Protein AF-A0A2A5LTB5-F1 (afdb_monomer)

Solvent-accessible surface area (backbone atoms only — not comparable to full-atom values): 8404 Å² total; per-residue (Å²): 142,87,82,89,87,85,72,80,61,67,67,60,57,54,61,57,50,58,66,63,60,64,79,72,73,84,89,84,59,97,83,48,47,78,78,38,47,46,77,78,50,45,63,60,53,47,38,28,54,48,21,43,48,20,12,50,31,25,40,74,78,63,72,30,61,68,60,14,49,54,28,40,54,50,18,51,49,44,50,52,45,41,52,73,44,63,52,52,71,66,33,54,52,27,35,50,52,52,50,59,65,60,52,70,73,66,77,81,55,93,85,60,46,75,64,60,48,37,56,70,70,26,36,68,68,59,44,55,51,38,55,50,50,47,53,49,30,73,77,71,49,54,77,60,121

pLDDT: mean 81.04, std 20.74, range [33.91, 98.5]

Foldseek 3Di:
DDDDDDPDDVVVVVVVVVVVVVVPDDDDDPPPLVVLADPLCLLLLVLLVLLQLLLCLCVPQVVHNPSNVVSNVLSVLSVVLCVVLPRDPSSSVSNNVVVVVVVVVLDDDVPDDPNNSSCVRRYDPVSVVSSVVSVVCVVPTRDHD

Sequence (145 aa):
MKLIEKRLTPIRLIRHLTWLTVSLVTTAHAVGEELLFEERLLPPVTAYLDLLLCANTAQRYRNNDGDAERYRMAAFEVQDLTDEAGWSSNVIAATVTKLQESRSDLVLREGDSPESFYLRNFSGERCEQELQNVRVYRERGVPSP

Radius of gyration: 16.84 Å; Cα contacts (8 Å, |Δi|>4): 119; chains: 1; bounding box: 42×50×40 Å

Nearest PDB structures (foldseek):
  7bqn-assembly1_A  TM=2.374E-01  e=4.078E+00  synthetic construct
  8otz-assembly1_DP  TM=1.956E-01  e=6.143E+00  Bos taurus

Secondary structure (DSSP, 8-state):
------S--HHHHHHHHHHHHGGG--SS-TTTSTTT--GGGHHHHHHHHHHHHHHHHHHHHH--HHHHHHHHHHHHHHHHHHHHTT--HHHHHHHHHHHHHHGGGS---TT--HHHHHHHHSSTHHHHHHHHHHHHHHHH-PPP-

Structure (mmCIF, N/CA/C/O backbone):
data_AF-A0A2A5LTB5-F1
#
_entry.id   AF-A0A2A5LTB5-F1
#
loop_
_atom_site.group_PDB
_atom_site.id
_atom_site.type_symbol
_atom_site.label_atom_id
_atom_site.label_alt_id
_atom_site.label_comp_id
_atom_site.label_asym_id
_atom_site.label_entity_id
_atom_site.label_seq_id
_atom_site.pdbx_PDB_ins_code
_atom_site.Cartn_x
_atom_site.Cartn_y
_atom_site.Cartn_z
_atom_site.occupancy
_atom_site.B_iso_or_equiv
_atom_site.auth_seq_id
_atom_site.auth_comp_id
_atom_site.auth_asym_id
_atom_site.auth_atom_id
_atom_site.pdbx_PDB_model_num
ATOM 1 N N . MET A 1 1 ? 14.532 -35.278 7.188 1.00 37.84 1 MET A N 1
ATOM 2 C CA . MET A 1 1 ? 13.561 -35.074 6.090 1.00 37.84 1 MET A CA 1
ATOM 3 C C . MET A 1 1 ? 12.197 -34.746 6.690 1.00 37.84 1 MET A C 1
ATOM 5 O O . MET A 1 1 ? 11.525 -35.655 7.148 1.00 37.84 1 MET A O 1
ATOM 9 N N . LYS A 1 2 ? 11.827 -33.461 6.757 1.00 33.91 2 LYS A N 1
ATOM 10 C CA . LYS A 1 2 ? 10.439 -32.991 6.923 1.00 33.91 2 LYS A CA 1
ATOM 11 C C . LYS A 1 2 ? 10.315 -31.673 6.163 1.00 33.91 2 LYS A C 1
ATOM 13 O O . LYS A 1 2 ? 10.654 -30.607 6.660 1.00 33.91 2 LYS A O 1
ATOM 18 N N . LEU A 1 3 ? 9.962 -31.830 4.897 1.00 41.38 3 LEU A N 1
ATOM 19 C CA . LEU A 1 3 ? 9.565 -30.799 3.955 1.00 41.38 3 LEU A CA 1
ATOM 20 C C . LEU A 1 3 ? 8.035 -30.866 3.891 1.00 41.38 3 LEU A C 1
ATOM 22 O O . LEU A 1 3 ? 7.492 -31.967 3.938 1.00 41.38 3 LEU A O 1
ATOM 26 N N . ILE A 1 4 ? 7.410 -29.706 3.679 1.00 47.03 4 ILE A N 1
ATOM 27 C CA . ILE A 1 4 ? 5.987 -29.484 3.362 1.00 47.03 4 ILE A CA 1
ATOM 28 C C . ILE A 1 4 ? 5.107 -29.214 4.596 1.00 47.03 4 ILE A C 1
ATOM 30 O O . ILE A 1 4 ? 5.072 -29.999 5.531 1.00 47.03 4 ILE A O 1
ATOM 34 N N . GLU A 1 5 ? 4.423 -28.061 4.533 1.00 37.81 5 GLU A N 1
ATOM 35 C CA . GLU A 1 5 ? 3.087 -27.739 5.091 1.00 37.81 5 GLU A CA 1
ATOM 36 C C . GLU A 1 5 ? 2.994 -26.382 5.807 1.00 37.81 5 GLU A C 1
ATOM 38 O O . GLU A 1 5 ? 2.527 -26.286 6.933 1.00 37.81 5 GLU A O 1
ATOM 43 N N . LYS A 1 6 ? 3.374 -25.289 5.132 1.00 42.94 6 LYS A N 1
ATOM 44 C CA . LYS A 1 6 ? 2.735 -23.968 5.340 1.00 42.94 6 LYS A CA 1
ATOM 45 C C . LYS A 1 6 ? 2.588 -23.196 4.021 1.00 42.94 6 LYS A C 1
ATOM 47 O O . LYS A 1 6 ? 2.747 -21.982 3.971 1.00 42.94 6 LYS A O 1
ATOM 52 N N . ARG A 1 7 ? 2.309 -23.908 2.922 1.00 45.41 7 ARG A N 1
ATOM 53 C CA . ARG A 1 7 ? 1.861 -23.283 1.670 1.00 45.41 7 ARG A CA 1
ATOM 54 C C . ARG A 1 7 ? 0.351 -23.086 1.763 1.00 45.41 7 ARG A C 1
ATOM 56 O O . ARG A 1 7 ? -0.354 -24.067 1.951 1.00 45.41 7 ARG A O 1
ATOM 63 N N . LEU A 1 8 ? -0.082 -21.827 1.665 1.00 49.38 8 LEU A N 1
ATOM 64 C CA . LEU A 1 8 ? -1.428 -21.379 1.283 1.00 49.38 8 LEU A CA 1
ATOM 65 C C . LEU A 1 8 ? -2.565 -22.343 1.653 1.00 49.38 8 LEU A C 1
ATOM 67 O O . LEU A 1 8 ? -2.987 -23.172 0.849 1.00 49.38 8 LEU A O 1
ATOM 71 N N . THR A 1 9 ? -3.102 -22.205 2.863 1.00 45.56 9 THR A N 1
ATOM 72 C CA . THR A 1 9 ? -4.364 -22.861 3.195 1.00 45.56 9 THR A CA 1
ATOM 73 C C . THR A 1 9 ? -5.492 -22.253 2.345 1.00 45.56 9 THR A C 1
ATOM 75 O O . THR A 1 9 ? -5.617 -21.026 2.287 1.00 45.56 9 THR A O 1
ATOM 78 N N . PRO A 1 10 ? -6.348 -23.074 1.706 1.00 48.00 10 PRO A N 1
ATOM 79 C CA . PRO A 1 10 ? -7.428 -22.619 0.816 1.00 48.00 10 PRO A CA 1
ATOM 80 C C . PRO A 1 10 ? -8.418 -21.657 1.494 1.00 48.00 10 PRO A C 1
ATOM 82 O O . PRO A 1 10 ? -9.084 -20.874 0.827 1.00 48.00 10 PRO A O 1
ATOM 85 N N . ILE A 1 11 ? -8.447 -21.646 2.827 1.00 52.31 11 ILE A N 1
ATOM 86 C CA . ILE A 1 11 ? -9.241 -20.734 3.656 1.00 52.31 11 ILE A CA 1
ATOM 87 C C . ILE A 1 11 ? -8.827 -19.265 3.454 1.00 52.31 11 ILE A C 1
ATOM 89 O O . ILE A 1 11 ? -9.695 -18.399 3.368 1.00 52.31 11 ILE A O 1
ATOM 93 N N . ARG A 1 12 ? -7.523 -18.973 3.314 1.00 49.31 12 ARG A N 1
ATOM 94 C CA . ARG A 1 12 ? -7.046 -17.608 3.021 1.00 49.31 12 ARG A CA 1
ATOM 95 C C . ARG A 1 12 ? -7.518 -17.156 1.638 1.00 49.31 12 ARG A C 1
ATOM 97 O O . ARG A 1 12 ? -8.038 -16.058 1.498 1.00 49.31 12 ARG A O 1
ATOM 104 N N . LEU A 1 13 ? -7.449 -18.048 0.647 1.00 46.28 13 LEU A N 1
ATOM 105 C CA . LEU A 1 13 ? -7.892 -17.785 -0.727 1.00 46.28 13 LEU A CA 1
ATOM 106 C C . LEU A 1 13 ? -9.405 -17.514 -0.825 1.00 46.28 13 LEU A C 1
ATOM 108 O O . LEU A 1 13 ? -9.821 -16.610 -1.544 1.00 46.28 13 LEU A O 1
ATOM 112 N N . ILE A 1 14 ? -10.221 -18.253 -0.064 1.00 53.53 14 ILE A N 1
ATOM 113 C CA . ILE A 1 14 ? -11.679 -18.055 -0.003 1.00 53.53 14 ILE A CA 1
ATOM 114 C C . I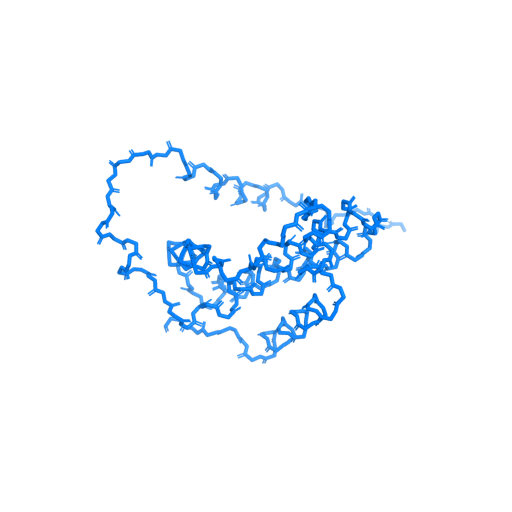LE A 1 14 ? -12.023 -16.686 0.600 1.00 53.53 14 ILE A C 1
ATOM 116 O O . ILE A 1 14 ? -12.924 -16.017 0.104 1.00 53.53 14 ILE A O 1
ATOM 120 N N . ARG A 1 15 ? -11.263 -16.230 1.606 1.00 52.09 15 ARG A N 1
ATOM 121 C CA . ARG A 1 15 ? -11.438 -14.907 2.226 1.00 52.09 15 ARG A CA 1
ATOM 122 C C . ARG A 1 15 ? -11.038 -13.754 1.290 1.00 52.09 15 ARG A C 1
ATOM 124 O O . ARG A 1 15 ? -11.629 -12.684 1.369 1.00 52.09 15 ARG A O 1
ATOM 131 N N . HIS A 1 16 ? -10.086 -13.979 0.380 1.00 51.50 16 HIS A N 1
ATOM 132 C CA . HIS A 1 16 ? -9.724 -13.015 -0.669 1.00 51.50 16 HIS A CA 1
ATOM 133 C C . HIS A 1 16 ? -10.788 -12.917 -1.776 1.00 51.50 16 HIS A C 1
ATOM 135 O O . HIS A 1 16 ? -11.033 -11.834 -2.303 1.00 51.50 16 HIS A O 1
ATOM 141 N N . LEU A 1 17 ? -11.448 -14.029 -2.118 1.00 47.41 17 LEU A N 1
ATOM 142 C CA . LEU A 1 17 ? -12.489 -14.062 -3.152 1.00 47.41 17 LEU A CA 1
ATOM 143 C C . LEU A 1 17 ? -13.780 -13.354 -2.723 1.00 47.41 17 LEU A C 1
ATOM 145 O O . LEU A 1 17 ? -14.427 -12.729 -3.561 1.00 47.41 17 LEU A O 1
ATOM 149 N N . THR A 1 18 ? -14.126 -13.372 -1.433 1.00 52.47 18 THR A N 1
ATOM 150 C CA . THR A 1 18 ? -15.300 -12.645 -0.925 1.00 52.47 18 THR A CA 1
ATOM 151 C C . THR A 1 18 ? -15.174 -11.127 -1.046 1.00 52.47 18 THR A C 1
ATOM 153 O O . THR A 1 18 ? -16.195 -10.469 -1.218 1.00 52.47 18 THR A O 1
ATOM 156 N N . TRP A 1 19 ? -13.961 -10.562 -1.047 1.00 49.50 19 TRP A N 1
ATOM 157 C CA . TRP A 1 19 ? -13.762 -9.128 -1.307 1.00 49.50 19 TRP A CA 1
ATOM 158 C C . TRP A 1 19 ? -14.026 -8.748 -2.772 1.00 49.50 19 TRP A C 1
ATOM 160 O O . TRP A 1 19 ? -14.513 -7.656 -3.041 1.00 49.50 19 TRP A O 1
ATOM 170 N N . LEU A 1 20 ? -13.777 -9.659 -3.720 1.00 46.53 20 LEU A N 1
ATOM 171 C CA . LEU A 1 20 ? -13.998 -9.421 -5.153 1.00 46.53 20 LEU A CA 1
ATOM 172 C C . LEU A 1 20 ? -15.473 -9.544 -5.567 1.00 46.53 20 LEU A C 1
ATOM 174 O O . LEU A 1 20 ? -15.904 -8.884 -6.510 1.00 46.53 20 LEU A O 1
ATOM 178 N N . THR A 1 21 ? -16.269 -10.366 -4.878 1.00 46.38 21 THR A N 1
ATOM 179 C CA . THR A 1 21 ? -17.683 -10.583 -5.236 1.00 46.38 21 THR A CA 1
ATOM 180 C C . THR A 1 21 ? -18.640 -9.505 -4.725 1.00 46.38 21 THR A C 1
ATOM 182 O O . THR A 1 21 ? -19.755 -9.409 -5.232 1.00 46.38 21 THR A O 1
ATOM 185 N N . VAL A 1 22 ? -18.229 -8.662 -3.770 1.00 49.22 22 VAL A N 1
ATOM 186 C CA . VAL A 1 22 ? -19.059 -7.533 -3.300 1.00 49.22 22 VAL A CA 1
ATOM 187 C C . VAL A 1 22 ? -19.120 -6.402 -4.341 1.00 49.22 22 VAL A C 1
ATOM 189 O O . VAL A 1 22 ? -20.073 -5.631 -4.353 1.00 49.22 22 VAL A O 1
ATOM 192 N N . SER A 1 23 ? -18.199 -6.364 -5.310 1.00 46.41 23 SER A N 1
ATOM 193 C CA . SER A 1 23 ? -18.181 -5.357 -6.384 1.00 46.41 23 SER A CA 1
ATOM 194 C C . SER A 1 23 ? -19.239 -5.553 -7.487 1.00 46.41 23 SER A C 1
ATOM 196 O O . SER A 1 23 ? -19.257 -4.785 -8.445 1.00 46.41 23 SER A O 1
ATOM 198 N N . LEU A 1 24 ? -20.109 -6.568 -7.395 1.00 43.19 24 LEU A N 1
ATOM 199 C CA . LEU A 1 24 ? -21.075 -6.925 -8.450 1.00 43.19 24 LEU A CA 1
ATOM 200 C C . LEU A 1 24 ? -22.556 -6.758 -8.068 1.00 43.19 24 LEU A C 1
ATOM 202 O O . LEU A 1 24 ? -23.422 -7.060 -8.889 1.00 43.19 24 LEU A O 1
ATOM 206 N N . VAL A 1 25 ? -22.876 -6.227 -6.883 1.00 47.03 25 VAL A N 1
ATOM 207 C CA . VAL A 1 25 ? -24.257 -5.844 -6.538 1.00 47.03 25 VAL A CA 1
ATOM 208 C C . VAL A 1 25 ? -24.412 -4.335 -6.693 1.00 47.03 25 VAL A C 1
ATOM 210 O O . VAL A 1 25 ? -23.946 -3.551 -5.874 1.00 47.03 25 VAL A O 1
ATOM 213 N N . THR A 1 26 ? -25.065 -3.925 -7.775 1.00 47.44 26 THR A N 1
ATOM 214 C CA . THR A 1 26 ? -25.435 -2.533 -8.030 1.00 47.44 26 THR A CA 1
ATOM 215 C C . THR A 1 26 ? -26.753 -2.172 -7.328 1.00 47.44 26 THR A C 1
ATOM 217 O O . THR A 1 26 ? -27.667 -2.985 -7.225 1.00 47.44 26 THR A O 1
ATOM 220 N N . THR A 1 27 ? -26.821 -0.909 -6.886 1.00 46.28 27 THR A N 1
ATOM 221 C CA . THR A 1 27 ? -27.998 -0.103 -6.492 1.00 46.28 27 THR A CA 1
ATOM 222 C C . THR A 1 27 ? -28.681 -0.357 -5.140 1.00 46.28 27 THR A C 1
ATOM 224 O O . THR A 1 27 ? -29.799 -0.853 -5.080 1.00 46.28 27 THR A O 1
ATOM 227 N N . ALA A 1 28 ? -28.056 0.122 -4.061 1.00 36.94 28 ALA A N 1
ATOM 228 C CA . ALA A 1 28 ? -28.673 0.922 -2.989 1.00 36.94 28 ALA A CA 1
ATOM 229 C C . ALA A 1 28 ? -27.549 1.374 -2.036 1.00 36.94 28 ALA A C 1
ATOM 231 O O . ALA A 1 28 ? -26.668 0.572 -1.758 1.00 36.94 28 ALA A O 1
ATOM 232 N N . HIS A 1 29 ? -27.612 2.592 -1.487 1.00 39.41 29 HIS A N 1
ATOM 233 C CA . HIS A 1 29 ? -26.705 3.159 -0.460 1.00 39.41 29 HIS A CA 1
ATOM 234 C C . HIS A 1 29 ? -25.537 4.053 -0.919 1.00 39.41 29 HIS A C 1
ATOM 236 O O . HIS A 1 29 ? -24.485 4.065 -0.293 1.00 39.41 29 HIS A O 1
ATOM 242 N N . ALA A 1 30 ? -25.791 4.980 -1.848 1.00 41.22 30 ALA A N 1
ATOM 243 C CA . ALA A 1 30 ? -25.000 6.221 -1.929 1.00 41.22 30 ALA A CA 1
ATOM 244 C C . ALA A 1 30 ? -25.166 7.144 -0.687 1.00 41.22 30 ALA A C 1
ATOM 246 O O . ALA A 1 30 ? -24.609 8.231 -0.641 1.00 41.22 30 ALA A O 1
ATOM 247 N N . VAL A 1 31 ? -25.947 6.728 0.322 1.00 42.09 31 VAL A N 1
ATOM 248 C CA . VAL A 1 31 ? -26.200 7.469 1.575 1.00 42.09 31 VAL A CA 1
ATOM 249 C C . VAL A 1 31 ? -25.404 6.876 2.759 1.00 42.09 31 VAL A C 1
ATOM 251 O O . VAL A 1 31 ? -25.467 7.399 3.864 1.00 42.09 31 VAL A O 1
ATOM 254 N N . GLY A 1 32 ? -24.657 5.778 2.561 1.00 47.31 32 GLY A N 1
ATOM 255 C CA . GLY A 1 32 ? -24.020 5.018 3.651 1.00 47.31 32 GLY A CA 1
ATOM 256 C C . GLY A 1 32 ? -22.488 5.002 3.669 1.00 47.31 32 GLY A C 1
ATOM 257 O O . GLY A 1 32 ? -21.916 4.836 4.739 1.00 47.31 32 GLY A O 1
ATOM 258 N N . GLU A 1 33 ? -21.811 5.182 2.531 1.00 49.69 33 GLU A N 1
ATOM 259 C CA . GLU A 1 33 ? -20.340 5.080 2.471 1.00 49.69 33 GLU A CA 1
ATOM 260 C C . GLU A 1 33 ? -19.621 6.218 3.206 1.00 49.69 33 GLU A C 1
ATOM 262 O O . GLU A 1 33 ? -18.644 5.965 3.905 1.00 49.69 33 GLU A O 1
ATOM 267 N N . GLU A 1 34 ? -20.127 7.454 3.136 1.00 51.78 34 GLU A N 1
ATOM 268 C CA . GLU A 1 34 ? -19.556 8.582 3.893 1.00 51.78 34 GLU A CA 1
ATOM 269 C C . GLU A 1 34 ? -19.736 8.444 5.410 1.00 51.78 34 GLU A C 1
ATOM 271 O O . GLU A 1 34 ? -18.904 8.937 6.164 1.00 51.78 34 GLU A O 1
ATOM 276 N N . LEU A 1 35 ? -20.773 7.733 5.869 1.00 57.88 35 LEU A N 1
ATOM 277 C CA . LEU A 1 35 ? -21.003 7.472 7.297 1.00 57.88 35 LEU A CA 1
ATOM 278 C C . LEU A 1 35 ? -20.094 6.369 7.861 1.00 57.88 35 LEU A C 1
ATOM 280 O O . LEU A 1 35 ? -20.032 6.200 9.076 1.00 57.88 35 LEU A O 1
ATOM 284 N N . LEU A 1 36 ? -19.426 5.603 6.994 1.00 74.62 36 LEU A N 1
ATOM 285 C CA . LEU A 1 36 ? -18.531 4.502 7.364 1.00 74.62 36 LEU A CA 1
ATOM 286 C C . LEU A 1 36 ? -17.055 4.836 7.129 1.00 74.62 36 LEU A C 1
ATOM 288 O O . LEU A 1 36 ? -16.192 4.030 7.464 1.00 74.62 36 LEU A O 1
ATOM 292 N N . PHE A 1 37 ? -16.761 5.992 6.536 1.00 81.31 37 PHE A N 1
ATOM 293 C CA . PHE A 1 37 ? -15.399 6.461 6.344 1.00 81.31 37 PHE A CA 1
ATOM 294 C C . PHE A 1 37 ? -14.776 6.872 7.681 1.00 81.31 37 PHE A C 1
ATOM 296 O O . PHE A 1 37 ? -15.339 7.670 8.427 1.00 81.31 37 PHE A O 1
ATOM 303 N N . GLU A 1 38 ? -13.571 6.372 7.946 1.00 88.25 38 GLU A N 1
ATOM 304 C CA . GLU A 1 38 ? -12.822 6.686 9.161 1.00 88.25 38 GLU A CA 1
ATOM 305 C C . GLU A 1 38 ? -11.438 7.216 8.798 1.00 88.25 38 GLU A C 1
ATOM 307 O O . GLU A 1 38 ? -10.557 6.476 8.357 1.00 88.25 38 GLU A O 1
ATOM 312 N N . GLU A 1 39 ? -11.230 8.516 9.018 1.00 90.00 39 GLU A N 1
ATOM 313 C CA . GLU A 1 39 ? -9.991 9.215 8.656 1.00 90.00 39 GLU A CA 1
ATOM 314 C C . GLU A 1 39 ? -8.765 8.626 9.367 1.00 90.00 39 GLU A C 1
ATOM 316 O O . GLU A 1 39 ? -7.687 8.508 8.785 1.00 90.00 39 GLU A O 1
ATOM 321 N N . ARG A 1 40 ? -8.944 8.147 10.606 1.00 93.56 40 ARG A N 1
ATOM 322 C CA . ARG A 1 40 ? -7.900 7.455 11.382 1.00 93.56 40 ARG A CA 1
ATOM 323 C C . ARG A 1 40 ? -7.374 6.202 10.683 1.00 93.56 40 ARG A C 1
ATOM 325 O O . ARG A 1 40 ? -6.253 5.784 10.955 1.00 93.56 40 ARG A O 1
ATOM 332 N N . LEU A 1 41 ? -8.166 5.608 9.793 1.00 93.44 41 LEU A N 1
ATOM 333 C CA . LEU A 1 41 ? -7.815 4.405 9.053 1.00 93.44 41 LEU A CA 1
ATOM 334 C C . LEU A 1 41 ? -7.099 4.713 7.722 1.00 93.44 41 LEU A C 1
ATOM 336 O O . LEU A 1 41 ? -6.540 3.806 7.104 1.00 93.44 41 LEU A O 1
ATOM 340 N N . LEU A 1 42 ? -7.037 5.981 7.291 1.00 93.06 42 LEU A N 1
ATOM 341 C CA . LEU A 1 42 ? -6.337 6.368 6.061 1.00 93.06 42 LEU A CA 1
ATOM 342 C C . LEU A 1 42 ? -4.859 5.949 6.038 1.00 93.06 42 LEU A C 1
ATOM 344 O O . LEU A 1 42 ? -4.442 5.428 5.002 1.00 93.06 42 LEU A O 1
ATOM 348 N N . PRO A 1 43 ? -4.052 6.123 7.107 1.00 94.62 43 PRO A N 1
ATOM 349 C CA . PRO A 1 43 ? -2.646 5.725 7.070 1.00 94.62 43 PRO A CA 1
ATOM 350 C C . PRO A 1 43 ? -2.420 4.223 6.809 1.00 94.62 43 PRO A C 1
ATOM 352 O O . PRO A 1 43 ? -1.742 3.909 5.829 1.0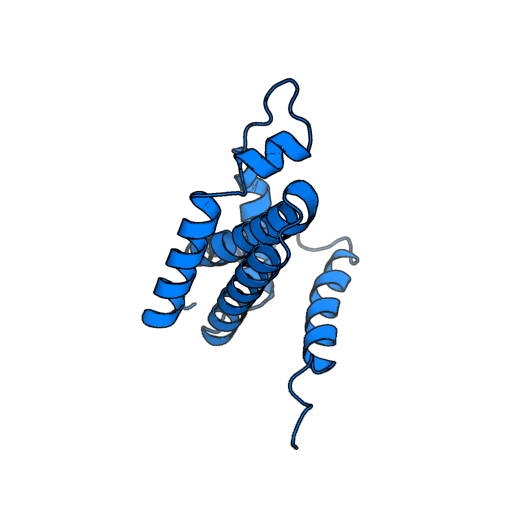0 94.62 43 PRO A O 1
ATOM 355 N N . PRO A 1 44 ? -2.998 3.273 7.581 1.00 95.56 44 PRO A N 1
ATOM 356 C CA . PRO A 1 44 ? -2.798 1.851 7.296 1.00 95.56 44 PRO A CA 1
ATOM 357 C C . PRO A 1 44 ? -3.399 1.433 5.945 1.00 95.56 44 PRO A C 1
ATOM 359 O O . PRO A 1 44 ? -2.781 0.661 5.214 1.00 95.56 44 PRO A O 1
ATOM 362 N N . VAL A 1 45 ? -4.547 1.985 5.539 1.00 94.81 45 VAL A N 1
ATOM 363 C CA . VAL A 1 45 ? -5.134 1.684 4.220 1.00 94.81 45 VAL A CA 1
ATOM 364 C C . VAL A 1 45 ? -4.265 2.220 3.074 1.00 94.81 45 VAL A C 1
ATOM 366 O O . VAL A 1 45 ? -4.125 1.562 2.042 1.00 94.81 45 VAL A O 1
ATOM 369 N N . THR A 1 46 ? -3.612 3.367 3.267 1.00 94.75 46 THR A N 1
ATOM 370 C CA . THR A 1 46 ? -2.624 3.913 2.324 1.00 94.75 46 THR A CA 1
ATOM 371 C C . THR A 1 46 ? -1.427 2.990 2.184 1.00 94.75 46 THR A C 1
ATOM 373 O O . THR A 1 46 ? -1.086 2.638 1.053 1.00 94.75 46 THR A O 1
ATOM 376 N N . ALA A 1 47 ? -0.852 2.543 3.304 1.00 96.12 47 ALA A N 1
ATOM 377 C CA . ALA A 1 47 ? 0.271 1.611 3.305 1.00 96.12 47 ALA A CA 1
ATOM 378 C C . ALA A 1 47 ? -0.085 0.296 2.600 1.00 96.12 47 ALA A C 1
ATOM 380 O O . ALA A 1 47 ? 0.666 -0.175 1.747 1.00 96.12 47 ALA A O 1
ATOM 381 N N . TYR A 1 48 ? -1.264 -0.265 2.887 1.00 96.06 48 TYR A N 1
ATOM 382 C CA . TYR A 1 48 ? -1.770 -1.469 2.226 1.00 96.06 48 TYR A CA 1
ATOM 383 C C . TYR A 1 48 ? -1.827 -1.315 0.698 1.00 96.06 48 TYR A C 1
ATOM 385 O O . TYR A 1 48 ? -1.248 -2.127 -0.030 1.00 96.06 48 TYR A O 1
ATOM 393 N N . LEU A 1 49 ? -2.489 -0.265 0.196 1.00 94.62 49 LEU A N 1
ATOM 394 C CA . LEU A 1 49 ? -2.621 -0.051 -1.248 1.00 94.62 49 LEU A CA 1
ATOM 395 C C . LEU A 1 49 ? -1.274 0.244 -1.914 1.00 94.62 49 LEU A C 1
ATOM 397 O O . LEU A 1 49 ? -0.995 -0.294 -2.986 1.00 94.62 49 LEU A O 1
ATOM 401 N N . ASP A 1 50 ? -0.430 1.066 -1.295 1.00 95.38 50 ASP A N 1
ATOM 402 C CA . ASP A 1 50 ? 0.876 1.415 -1.856 1.00 95.38 50 ASP A CA 1
ATOM 403 C C . ASP A 1 50 ? 1.805 0.212 -1.928 1.00 95.38 50 ASP A C 1
ATOM 405 O O . ASP A 1 50 ? 2.453 0.017 -2.953 1.00 95.38 50 ASP A O 1
ATOM 409 N N . LEU A 1 51 ? 1.817 -0.651 -0.912 1.00 98.06 51 LEU A N 1
ATOM 410 C CA . LEU A 1 51 ? 2.610 -1.878 -0.930 1.00 98.06 51 LEU A CA 1
ATOM 411 C C . LEU A 1 51 ? 2.139 -2.856 -2.012 1.00 98.06 51 LEU A C 1
ATOM 413 O O . LEU A 1 51 ? 2.975 -3.476 -2.670 1.00 98.06 51 LEU A O 1
ATOM 417 N N . LEU A 1 52 ? 0.832 -2.957 -2.278 1.00 97.25 52 LEU A N 1
ATOM 418 C CA . LEU A 1 52 ? 0.328 -3.748 -3.408 1.00 97.25 52 LEU A CA 1
ATOM 419 C C . LEU A 1 52 ? 0.748 -3.160 -4.763 1.00 97.25 52 LEU A C 1
ATOM 421 O O . LEU A 1 52 ? 1.134 -3.903 -5.669 1.00 97.25 52 LEU A O 1
ATOM 425 N N . LEU A 1 53 ? 0.715 -1.835 -4.913 1.00 95.81 53 LEU A N 1
ATOM 426 C CA . LEU A 1 53 ? 1.153 -1.161 -6.139 1.00 95.81 53 LEU A CA 1
ATOM 427 C C . LEU A 1 53 ? 2.674 -1.274 -6.326 1.00 95.81 53 LEU A C 1
ATOM 429 O O . LEU A 1 53 ? 3.131 -1.524 -7.444 1.00 95.81 53 LEU A O 1
ATOM 433 N N . CYS A 1 54 ? 3.447 -1.195 -5.244 1.00 97.81 54 CYS A N 1
ATOM 434 C CA . CYS A 1 54 ? 4.882 -1.470 -5.214 1.00 97.81 54 CYS A CA 1
ATOM 435 C C . CYS A 1 54 ? 5.187 -2.918 -5.610 1.00 97.81 54 CYS A C 1
ATOM 437 O O . CYS A 1 54 ? 6.053 -3.151 -6.454 1.00 97.81 54 CYS A O 1
ATOM 439 N N . ALA A 1 55 ? 4.445 -3.893 -5.073 1.00 98.19 55 ALA A N 1
ATOM 440 C CA . ALA A 1 55 ? 4.599 -5.302 -5.422 1.00 98.19 55 ALA A CA 1
ATOM 441 C C . ALA A 1 55 ? 4.364 -5.542 -6.920 1.00 98.19 55 ALA A C 1
ATOM 443 O O . ALA A 1 55 ? 5.191 -6.151 -7.602 1.00 98.19 55 ALA A O 1
ATOM 444 N N . ASN A 1 56 ? 3.263 -5.002 -7.451 1.00 97.12 56 ASN A N 1
ATOM 445 C CA . ASN A 1 56 ? 2.924 -5.104 -8.868 1.00 97.12 56 ASN A CA 1
ATOM 446 C C . ASN A 1 56 ? 3.963 -4.413 -9.757 1.00 97.12 56 ASN A C 1
ATOM 448 O O . ASN A 1 56 ? 4.322 -4.945 -10.805 1.00 97.12 56 ASN A O 1
ATOM 452 N N . THR A 1 57 ? 4.477 -3.257 -9.336 1.00 97.38 57 THR A N 1
ATOM 453 C CA . THR A 1 57 ? 5.503 -2.509 -10.076 1.00 97.38 57 THR A CA 1
ATOM 454 C C . THR A 1 57 ? 6.831 -3.262 -10.108 1.00 97.38 57 THR A C 1
ATOM 456 O O . THR A 1 57 ? 7.431 -3.401 -11.176 1.00 97.38 57 THR A O 1
ATOM 459 N N . ALA A 1 58 ? 7.271 -3.805 -8.969 1.00 97.62 58 ALA A N 1
ATOM 460 C CA . ALA A 1 58 ? 8.485 -4.611 -8.874 1.00 97.62 58 ALA A CA 1
ATOM 461 C C . ALA A 1 58 ? 8.408 -5.858 -9.766 1.00 97.62 58 ALA A C 1
ATOM 463 O O . ALA A 1 58 ? 9.337 -6.129 -10.528 1.00 97.62 58 ALA A O 1
ATOM 464 N N . GLN A 1 59 ? 7.276 -6.563 -9.733 1.00 97.62 59 GLN A N 1
ATOM 465 C CA . GLN A 1 59 ? 7.071 -7.759 -10.542 1.00 97.62 59 GLN A CA 1
ATOM 466 C C . GLN A 1 59 ? 6.996 -7.433 -12.037 1.00 97.62 59 GLN A C 1
ATOM 468 O O . GLN A 1 59 ? 7.705 -8.031 -12.838 1.00 97.62 59 GLN A O 1
ATOM 473 N N . ARG A 1 60 ? 6.149 -6.471 -12.420 1.00 96.69 60 ARG A N 1
ATOM 474 C CA . ARG A 1 60 ? 5.812 -6.208 -13.826 1.00 96.69 60 ARG A CA 1
ATOM 475 C C . ARG A 1 60 ? 6.886 -5.433 -14.580 1.00 96.69 60 ARG A C 1
ATOM 477 O O . ARG A 1 60 ? 7.130 -5.741 -15.740 1.00 96.69 60 ARG A O 1
ATOM 484 N N . TYR A 1 61 ? 7.468 -4.411 -13.958 1.00 95.62 61 TYR A N 1
ATOM 485 C CA . TYR A 1 61 ? 8.332 -3.446 -14.652 1.00 95.62 61 TYR A CA 1
ATOM 486 C C . TYR A 1 61 ? 9.806 -3.567 -14.261 1.00 95.62 61 TYR A C 1
ATOM 488 O O . TYR A 1 61 ? 10.673 -3.059 -14.963 1.00 95.62 61 TYR A O 1
ATOM 496 N N . ARG A 1 62 ? 10.122 -4.256 -13.156 1.00 94.31 62 ARG A N 1
ATOM 497 C CA . ARG A 1 62 ? 11.515 -4.497 -12.735 1.00 94.31 62 ARG A CA 1
ATOM 498 C C . ARG A 1 62 ? 11.931 -5.965 -12.795 1.00 94.31 62 ARG A C 1
ATOM 500 O O . ARG A 1 62 ? 13.102 -6.241 -12.556 1.00 94.31 62 ARG A O 1
ATOM 507 N N . ASN A 1 63 ? 11.008 -6.882 -13.111 1.00 95.44 63 ASN A N 1
ATOM 508 C CA . ASN A 1 63 ? 11.226 -8.334 -13.082 1.00 95.44 63 ASN A CA 1
ATOM 509 C C . ASN A 1 63 ? 11.873 -8.803 -11.764 1.00 95.44 63 ASN A C 1
ATOM 511 O O . ASN A 1 63 ? 12.786 -9.628 -11.760 1.00 95.44 63 ASN A O 1
ATOM 515 N N . ASN A 1 64 ? 11.445 -8.217 -10.644 1.00 97.12 64 ASN A N 1
ATOM 516 C CA . ASN A 1 64 ? 12.021 -8.458 -9.328 1.00 97.12 64 ASN A CA 1
ATOM 517 C C . ASN A 1 64 ? 10.991 -9.125 -8.412 1.00 97.12 64 ASN A C 1
ATOM 519 O O . ASN A 1 64 ? 10.281 -8.463 -7.653 1.00 97.12 64 ASN A O 1
ATOM 523 N N . ASP A 1 65 ? 10.928 -10.454 -8.492 1.00 96.94 65 ASP A N 1
ATOM 524 C CA . ASP A 1 65 ? 9.995 -11.266 -7.705 1.00 96.94 65 ASP A CA 1
ATOM 525 C C . ASP A 1 65 ? 10.292 -11.228 -6.198 1.00 96.94 65 ASP A C 1
ATOM 527 O O . ASP A 1 65 ? 9.376 -11.359 -5.387 1.00 96.94 65 ASP A O 1
ATOM 531 N N . GLY A 1 66 ? 11.558 -11.021 -5.815 1.00 97.62 66 GLY A N 1
ATOM 532 C CA . GLY A 1 66 ? 11.966 -10.936 -4.412 1.00 97.62 66 GLY A CA 1
ATOM 533 C C . GLY A 1 66 ? 11.359 -9.720 -3.716 1.00 97.62 66 GLY A C 1
ATOM 534 O O . GLY A 1 66 ? 10.711 -9.857 -2.677 1.00 97.62 66 GLY A O 1
ATOM 535 N N . ASP A 1 67 ? 11.504 -8.541 -4.324 1.00 97.06 67 ASP A N 1
ATOM 536 C CA . ASP A 1 67 ? 10.879 -7.320 -3.811 1.00 97.06 67 ASP A CA 1
ATOM 537 C C . ASP A 1 67 ? 9.354 -7.370 -3.951 1.00 97.06 67 ASP A C 1
ATOM 539 O O . ASP A 1 67 ? 8.642 -6.949 -3.040 1.00 97.06 67 ASP A O 1
ATOM 543 N N . ALA A 1 68 ? 8.834 -7.943 -5.043 1.00 97.81 68 ALA A N 1
ATOM 544 C CA . ALA A 1 68 ? 7.395 -8.094 -5.227 1.00 97.81 68 ALA A CA 1
ATOM 545 C C . ALA A 1 68 ? 6.743 -8.886 -4.087 1.00 97.81 68 ALA A C 1
ATOM 547 O O . ALA A 1 68 ? 5.731 -8.460 -3.529 1.00 97.81 68 ALA A O 1
ATOM 548 N N . GLU A 1 69 ? 7.335 -10.021 -3.711 1.00 98.38 69 GLU A N 1
ATOM 549 C CA . GLU A 1 69 ? 6.836 -10.830 -2.603 1.00 98.38 69 GLU A CA 1
ATOM 550 C C . GLU A 1 69 ? 7.006 -10.122 -1.257 1.00 98.38 69 GLU A C 1
ATOM 552 O O . GLU A 1 69 ? 6.079 -10.114 -0.448 1.00 98.38 69 GLU A O 1
ATOM 557 N N . ARG A 1 70 ? 8.148 -9.461 -1.030 1.00 98.06 70 ARG A N 1
ATOM 558 C CA . ARG A 1 70 ? 8.399 -8.684 0.192 1.00 98.06 70 ARG A CA 1
ATOM 559 C C . ARG A 1 70 ? 7.329 -7.612 0.412 1.00 98.06 70 ARG A C 1
ATOM 561 O O . ARG A 1 70 ? 6.784 -7.525 1.512 1.00 98.06 70 ARG A O 1
ATOM 568 N N . TYR A 1 71 ? 7.006 -6.822 -0.613 1.00 98.44 71 TYR A N 1
ATOM 569 C CA . TYR A 1 71 ? 5.981 -5.780 -0.512 1.00 98.44 71 TYR A CA 1
ATOM 570 C C . TYR A 1 71 ? 4.578 -6.373 -0.335 1.00 98.44 71 TYR A C 1
ATOM 572 O O . TYR A 1 71 ? 3.822 -5.907 0.514 1.00 98.44 71 TYR A O 1
ATOM 580 N N . ARG A 1 72 ? 4.241 -7.446 -1.061 1.00 98.50 72 ARG A N 1
ATOM 581 C CA . ARG A 1 72 ? 2.937 -8.119 -0.943 1.00 98.50 72 ARG A CA 1
ATOM 582 C C . ARG A 1 72 ? 2.699 -8.685 0.456 1.00 98.50 72 ARG A C 1
ATOM 584 O O . ARG A 1 72 ? 1.625 -8.499 1.017 1.00 98.50 72 ARG A O 1
ATOM 591 N N . MET A 1 73 ? 3.704 -9.343 1.027 1.00 98.50 73 MET A N 1
ATOM 592 C CA . MET A 1 73 ? 3.624 -9.886 2.382 1.00 98.50 73 MET A CA 1
ATOM 593 C C . MET A 1 73 ? 3.442 -8.784 3.426 1.00 98.50 73 MET A C 1
ATOM 595 O O . MET A 1 73 ? 2.638 -8.943 4.339 1.00 98.50 73 MET A O 1
ATOM 599 N N . ALA A 1 74 ? 4.129 -7.651 3.266 1.00 98.44 74 ALA A N 1
ATOM 600 C CA . ALA A 1 74 ? 3.950 -6.503 4.145 1.00 98.44 74 ALA A CA 1
ATOM 601 C C . ALA A 1 74 ? 2.553 -5.875 4.011 1.00 98.44 74 ALA A C 1
ATOM 603 O O . ALA A 1 74 ? 1.965 -5.503 5.020 1.00 98.44 74 ALA A O 1
ATOM 604 N N . ALA A 1 75 ? 1.988 -5.808 2.799 1.00 98.00 75 ALA A N 1
ATOM 605 C CA . ALA A 1 75 ? 0.609 -5.360 2.608 1.00 98.00 75 ALA A CA 1
ATOM 606 C C . ALA A 1 75 ? -0.371 -6.251 3.389 1.00 98.00 75 ALA A C 1
ATOM 608 O O . ALA A 1 75 ? -1.193 -5.751 4.153 1.00 98.00 75 ALA A O 1
ATOM 609 N N . PHE A 1 76 ? -0.250 -7.574 3.255 1.00 97.56 76 PHE A N 1
ATOM 610 C CA . PHE A 1 76 ? -1.108 -8.506 3.991 1.00 97.56 76 PHE A CA 1
ATOM 611 C C . PHE A 1 76 ? -0.926 -8.414 5.505 1.00 97.56 76 PHE A C 1
ATOM 613 O O . PHE A 1 76 ? -1.904 -8.536 6.231 1.00 97.56 76 PHE A O 1
ATOM 620 N N . GLU A 1 77 ? 0.279 -8.117 5.985 1.00 98.12 77 GLU A N 1
ATOM 621 C CA . GLU A 1 77 ? 0.497 -7.855 7.407 1.00 98.12 77 GLU A CA 1
ATOM 622 C C . GLU A 1 77 ? -0.281 -6.620 7.893 1.00 98.12 77 GLU A C 1
ATOM 624 O O . GLU A 1 77 ? -0.897 -6.668 8.952 1.00 98.12 77 GLU A O 1
ATOM 629 N N . VAL A 1 78 ? -0.324 -5.530 7.118 1.00 97.50 78 VAL A N 1
ATOM 630 C CA . VAL A 1 78 ? -1.136 -4.349 7.472 1.00 97.50 78 VAL A CA 1
ATOM 631 C C . VAL A 1 78 ? -2.622 -4.693 7.532 1.00 97.50 78 VAL A C 1
ATOM 633 O O . VAL A 1 78 ? -3.323 -4.232 8.435 1.00 97.50 78 VAL A O 1
ATOM 636 N N . GLN A 1 79 ? -3.103 -5.514 6.597 1.00 95.00 79 GLN A N 1
ATOM 637 C CA . GLN A 1 79 ? -4.482 -5.994 6.612 1.00 95.00 79 GLN A CA 1
ATOM 638 C C . GLN A 1 79 ? -4.766 -6.827 7.869 1.00 95.00 79 GLN A C 1
ATOM 640 O O . GLN A 1 79 ? -5.739 -6.545 8.562 1.00 95.00 79 GLN A O 1
ATOM 645 N N . ASP A 1 80 ? -3.906 -7.797 8.188 1.00 96.31 80 ASP A N 1
ATOM 646 C CA . ASP A 1 80 ? -4.050 -8.647 9.375 1.00 96.31 80 ASP A CA 1
ATOM 647 C C . ASP A 1 80 ? -4.079 -7.795 10.660 1.00 96.31 80 ASP A C 1
ATOM 649 O O . ASP A 1 80 ? -4.972 -7.962 11.486 1.00 96.31 80 ASP A O 1
ATOM 653 N N . LEU A 1 81 ? -3.183 -6.808 10.790 1.00 97.12 81 LEU A N 1
ATOM 654 C CA . LEU A 1 81 ? -3.162 -5.880 11.930 1.00 97.12 81 LEU A CA 1
ATOM 655 C C . LEU A 1 81 ? -4.435 -5.024 12.020 1.00 97.12 81 LEU A C 1
ATOM 657 O O . LEU A 1 81 ? -4.907 -4.716 13.113 1.00 97.12 81 LEU A O 1
ATOM 661 N N . THR A 1 82 ? -5.000 -4.639 10.876 1.00 96.31 82 THR A N 1
ATOM 662 C CA . THR A 1 82 ? -6.252 -3.870 10.803 1.00 96.31 82 THR A CA 1
ATOM 663 C C . THR A 1 82 ? -7.457 -4.699 11.228 1.00 96.31 82 THR A C 1
ATOM 665 O O . THR A 1 82 ? -8.292 -4.215 11.996 1.00 96.31 82 THR A O 1
ATOM 668 N N . ASP A 1 83 ? -7.514 -5.957 10.797 1.00 93.12 83 ASP A N 1
ATOM 669 C CA . ASP A 1 83 ? -8.529 -6.914 11.232 1.00 93.12 83 ASP A CA 1
ATOM 670 C C . ASP A 1 83 ? -8.407 -7.195 12.744 1.00 93.12 83 ASP A C 1
ATOM 672 O O . ASP A 1 83 ? -9.411 -7.201 13.459 1.00 93.12 83 ASP A O 1
ATOM 676 N N . GLU A 1 84 ? -7.185 -7.387 13.254 1.00 95.81 84 GLU A N 1
ATOM 677 C CA . GLU A 1 84 ? -6.903 -7.629 14.678 1.00 95.81 84 GLU A CA 1
ATOM 678 C C . GLU A 1 84 ? -7.270 -6.437 15.574 1.00 95.81 84 GLU A C 1
ATOM 680 O O . GLU A 1 84 ? -7.720 -6.634 16.704 1.00 95.81 84 GLU A O 1
ATOM 685 N N . ALA A 1 85 ? -7.147 -5.206 15.067 1.00 95.56 85 ALA A N 1
ATOM 686 C CA . ALA A 1 85 ? -7.587 -3.996 15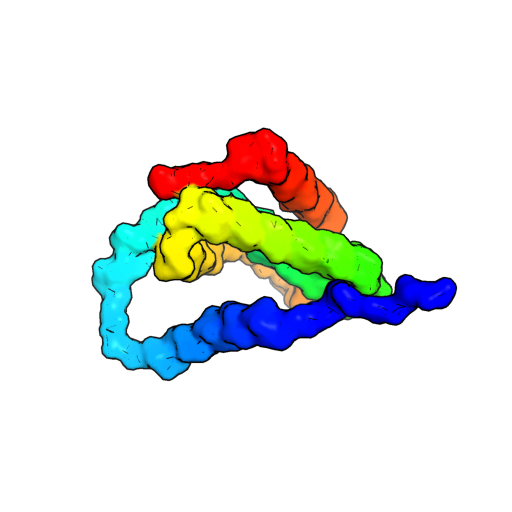.762 1.00 95.56 85 ALA A CA 1
ATOM 687 C C . ALA A 1 85 ? -9.120 -3.852 15.840 1.00 95.56 85 ALA A C 1
ATOM 689 O O . ALA A 1 85 ? -9.615 -2.965 16.536 1.00 95.56 85 ALA A O 1
ATOM 690 N N . GLY A 1 86 ? -9.879 -4.722 15.165 1.00 95.69 86 GLY A N 1
ATOM 691 C CA . GLY A 1 86 ? -11.337 -4.790 15.268 1.00 95.69 86 GLY A CA 1
ATOM 692 C C . GLY A 1 86 ? -12.092 -3.911 14.273 1.00 95.69 86 GLY A C 1
ATOM 693 O O . GLY A 1 86 ? -13.292 -3.688 14.450 1.00 95.69 86 GLY A O 1
ATOM 694 N N . TRP A 1 87 ? -11.434 -3.414 13.224 1.00 93.62 87 TRP A N 1
ATOM 695 C CA . TRP A 1 87 ? -12.124 -2.671 12.173 1.00 93.62 87 TRP A CA 1
ATOM 696 C C . TRP A 1 87 ? -13.069 -3.567 11.379 1.00 93.62 87 TRP A C 1
ATOM 698 O O . TRP A 1 87 ? -12.758 -4.705 11.028 1.00 93.62 87 TRP A O 1
ATOM 708 N N . SER A 1 88 ? -14.245 -3.034 11.051 1.00 90.38 88 SER A N 1
ATOM 709 C CA . SER A 1 88 ? -15.173 -3.750 10.183 1.00 90.38 88 SER A CA 1
ATOM 710 C C . SER A 1 88 ? -14.720 -3.679 8.722 1.00 90.38 88 SER A C 1
ATOM 712 O O . SER A 1 88 ? -14.263 -2.639 8.246 1.00 90.38 88 SER A O 1
ATOM 714 N N . SER A 1 89 ? -14.928 -4.768 7.981 1.00 86.25 89 SER A N 1
ATOM 715 C CA . SER A 1 89 ? -14.646 -4.817 6.537 1.00 86.25 89 SER A CA 1
ATOM 716 C C . SER A 1 89 ? -15.336 -3.704 5.736 1.00 86.25 89 SER A C 1
ATOM 718 O O . SER A 1 89 ? -14.738 -3.178 4.803 1.00 86.25 89 SER A O 1
ATOM 720 N N . ASN A 1 90 ? -16.544 -3.288 6.136 1.00 86.81 90 ASN A N 1
ATOM 721 C CA . ASN A 1 90 ? -17.273 -2.198 5.482 1.00 86.81 90 ASN A CA 1
ATOM 722 C C . ASN A 1 90 ? -16.574 -0.843 5.664 1.00 86.81 90 ASN A C 1
ATOM 724 O O . ASN A 1 90 ? -16.486 -0.077 4.711 1.00 86.81 90 ASN A O 1
ATOM 728 N N . VAL A 1 91 ? -16.048 -0.565 6.862 1.00 88.31 91 VAL A N 1
ATOM 729 C CA . VAL A 1 91 ? -15.284 0.665 7.142 1.00 88.31 91 VAL A CA 1
ATOM 730 C C . VAL A 1 91 ? -13.973 0.663 6.358 1.00 88.31 91 VAL A C 1
ATOM 732 O O . VAL A 1 91 ? -13.632 1.654 5.720 1.00 88.31 91 VAL A O 1
ATOM 735 N N . ILE A 1 92 ? -13.268 -0.473 6.316 1.00 88.88 92 ILE A N 1
ATOM 736 C CA . ILE A 1 92 ? -12.045 -0.613 5.511 1.00 88.88 92 ILE A CA 1
ATOM 737 C C . ILE A 1 92 ? -12.351 -0.358 4.026 1.00 88.88 92 ILE A C 1
ATOM 739 O O . ILE A 1 92 ? -11.636 0.404 3.378 1.00 88.88 92 ILE A O 1
ATOM 743 N N . ALA A 1 93 ? -13.419 -0.953 3.484 1.00 88.12 93 ALA A N 1
ATOM 744 C CA . ALA A 1 93 ? -13.820 -0.773 2.088 1.00 88.12 93 ALA A CA 1
ATOM 745 C C . ALA A 1 93 ? -14.227 0.678 1.768 1.00 88.12 93 ALA A C 1
ATOM 747 O O . ALA A 1 93 ? -13.812 1.214 0.737 1.00 88.12 93 ALA A O 1
ATOM 748 N N . ALA A 1 94 ? -14.971 1.337 2.661 1.00 88.62 94 ALA A N 1
ATOM 749 C CA . ALA A 1 94 ? -15.317 2.751 2.526 1.00 88.62 94 ALA A CA 1
ATOM 750 C C . ALA A 1 94 ? -14.058 3.637 2.522 1.00 88.62 94 ALA A C 1
ATOM 752 O O . ALA A 1 94 ? -13.906 4.502 1.658 1.00 88.62 94 ALA A O 1
ATOM 753 N N . THR A 1 95 ? -13.100 3.371 3.416 1.00 90.38 95 THR A N 1
ATOM 754 C CA . THR A 1 95 ? -11.820 4.092 3.471 1.00 90.38 95 THR A CA 1
ATOM 755 C C . THR A 1 95 ? -10.952 3.843 2.239 1.00 90.38 95 THR A C 1
ATOM 757 O O . THR A 1 95 ? -10.354 4.7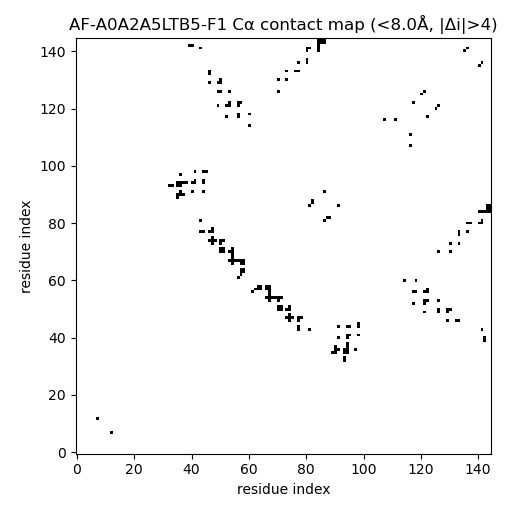86 1.724 1.00 90.38 95 THR A O 1
ATOM 760 N N . VAL A 1 96 ? -10.910 2.616 1.707 1.00 88.69 96 VAL A N 1
ATOM 761 C CA . VAL A 1 96 ? -10.240 2.319 0.426 1.00 88.69 96 VAL A CA 1
ATOM 762 C C . VAL A 1 96 ? -10.863 3.133 -0.706 1.00 88.69 96 VAL A C 1
ATOM 764 O O . VAL A 1 96 ? -10.131 3.729 -1.492 1.00 88.69 96 VAL A O 1
ATOM 767 N N . THR A 1 97 ? -12.193 3.191 -0.771 1.00 86.62 97 THR A N 1
ATOM 768 C CA . THR A 1 97 ? -12.925 3.935 -1.806 1.00 86.62 97 THR A CA 1
ATOM 769 C C . THR A 1 97 ? -12.629 5.429 -1.715 1.00 86.62 97 THR A C 1
ATOM 771 O O . THR A 1 97 ? -12.208 6.029 -2.704 1.00 86.62 97 THR A O 1
ATOM 774 N N . LYS A 1 98 ? -12.712 6.023 -0.517 1.00 86.62 98 LYS A N 1
ATOM 775 C CA . LYS A 1 98 ? -12.354 7.437 -0.317 1.00 86.62 98 LYS A CA 1
ATOM 776 C C . LYS A 1 98 ? -10.897 7.743 -0.625 1.00 86.62 98 LYS A C 1
ATOM 778 O O . LYS A 1 98 ? -10.613 8.772 -1.231 1.00 86.62 98 LYS A O 1
ATOM 783 N N . LEU A 1 99 ? -9.978 6.845 -0.290 1.00 87.44 99 LEU A N 1
ATOM 784 C CA . LEU A 1 99 ? -8.576 7.003 -0.662 1.00 87.44 99 LEU A CA 1
ATOM 785 C C . LEU A 1 99 ? -8.368 6.923 -2.184 1.00 87.44 99 LEU A C 1
ATOM 787 O O . LEU A 1 99 ? -7.522 7.626 -2.728 1.00 87.44 99 LEU A O 1
ATOM 791 N N . GLN A 1 100 ? -9.105 6.068 -2.892 1.00 82.62 100 GLN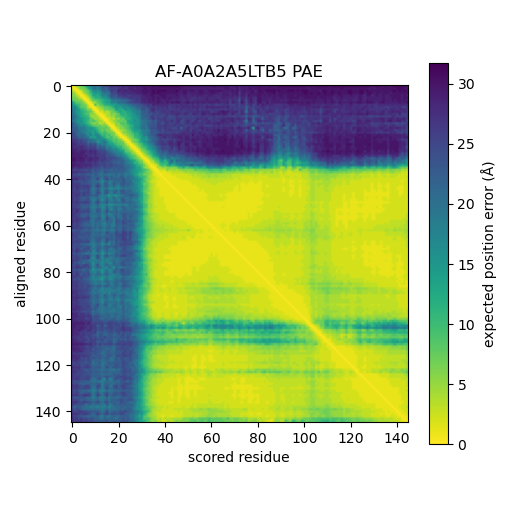 A N 1
ATOM 792 C CA . GLN A 1 100 ? -9.040 6.011 -4.354 1.00 82.62 100 GLN A CA 1
ATOM 793 C C . GLN A 1 100 ? -9.581 7.292 -4.996 1.00 82.62 100 GLN A C 1
ATOM 795 O O . GLN A 1 100 ? -8.966 7.786 -5.939 1.00 82.62 100 GLN A O 1
ATOM 800 N N . GLU A 1 101 ? -10.666 7.854 -4.458 1.00 80.88 101 GLU A N 1
ATOM 801 C CA . GLU A 1 101 ? -11.196 9.155 -4.879 1.00 80.88 101 GLU A CA 1
ATOM 802 C C . GLU A 1 101 ? -10.185 10.285 -4.637 1.00 80.88 101 GLU A C 1
ATOM 804 O O . GLU A 1 101 ? -9.979 11.115 -5.519 1.00 80.88 101 GLU A O 1
ATOM 809 N N . SER A 1 102 ? -9.507 10.296 -3.481 1.00 75.62 102 SER A N 1
ATOM 810 C CA . SER A 1 102 ? -8.530 11.338 -3.141 1.00 75.62 102 SER A CA 1
ATOM 811 C C . SER A 1 102 ? -7.207 11.195 -3.894 1.00 75.62 102 SER A C 1
ATOM 813 O O . SER A 1 102 ? -6.477 12.160 -4.050 1.00 75.62 102 SER A O 1
ATOM 815 N N . ARG A 1 103 ? -6.866 10.010 -4.411 1.00 73.06 103 ARG A N 1
ATOM 816 C CA . ARG A 1 103 ? -5.623 9.785 -5.177 1.00 73.06 103 ARG A CA 1
ATOM 817 C C . ARG A 1 103 ? -5.609 10.419 -6.570 1.00 73.06 103 ARG A C 1
ATOM 819 O O . ARG A 1 103 ? -4.643 10.215 -7.310 1.00 73.06 103 ARG A O 1
ATOM 826 N N . SER A 1 104 ? -6.601 11.249 -6.895 1.00 57.97 104 SER A N 1
ATOM 827 C CA . SER A 1 104 ? -6.555 12.217 -7.998 1.00 57.97 104 SER A CA 1
ATOM 828 C C . SER A 1 104 ? -5.294 13.095 -8.005 1.00 57.97 104 SER A C 1
ATOM 830 O O . SER A 1 104 ? -4.938 13.649 -9.041 1.00 57.97 104 SER A O 1
ATOM 832 N N . ASP A 1 105 ? -4.597 13.189 -6.872 1.00 61.84 105 ASP A N 1
ATOM 833 C CA . ASP A 1 105 ? -3.385 13.989 -6.676 1.00 61.84 105 ASP A CA 1
ATOM 834 C C . ASP A 1 105 ? -2.161 13.440 -7.428 1.00 61.84 105 ASP A C 1
ATOM 836 O O . ASP A 1 105 ? -1.171 14.150 -7.635 1.00 61.84 105 ASP A O 1
ATOM 840 N N . LEU A 1 106 ? -2.188 12.162 -7.831 1.00 74.50 106 LEU A N 1
ATOM 841 C CA . LEU A 1 106 ? -1.116 11.575 -8.627 1.00 74.50 106 LEU A CA 1
ATOM 842 C C . LEU A 1 106 ? -1.177 12.127 -10.050 1.00 74.50 106 LEU A C 1
ATOM 844 O O . LEU A 1 106 ? -1.912 11.643 -10.908 1.00 74.50 106 LEU A O 1
ATOM 848 N N . VAL A 1 107 ? -0.349 13.138 -10.303 1.00 77.75 107 VAL A N 1
ATOM 849 C CA . VAL A 1 107 ? -0.273 13.804 -11.603 1.00 77.75 107 VAL A CA 1
ATOM 850 C C . VAL A 1 107 ? 0.180 12.821 -1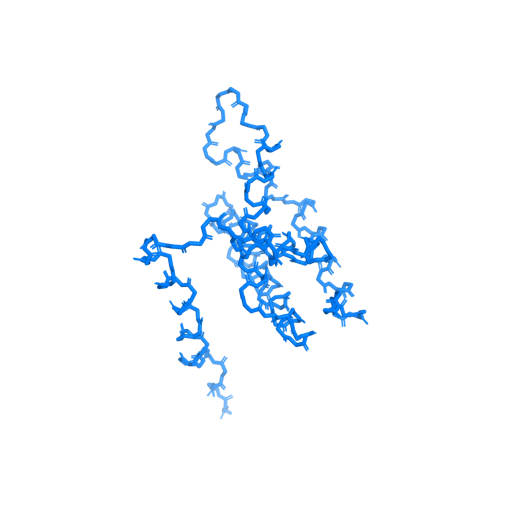2.686 1.00 77.75 107 VAL A C 1
ATOM 852 O O . VAL A 1 107 ? 1.330 12.358 -12.700 1.00 77.75 107 VAL A O 1
ATOM 855 N N . LEU A 1 108 ? -0.727 12.555 -13.627 1.00 81.25 108 LEU A N 1
ATOM 856 C CA . LEU A 1 108 ? -0.403 11.995 -14.934 1.00 81.25 108 LEU A CA 1
ATOM 857 C C . LEU A 1 108 ? 0.310 13.081 -15.739 1.00 81.25 108 LEU A C 1
ATOM 859 O O . LEU A 1 108 ? -0.275 14.119 -16.050 1.00 81.25 108 LEU A O 1
ATOM 863 N N . ARG A 1 109 ? 1.594 12.874 -16.033 1.00 84.44 109 ARG A N 1
ATOM 864 C CA . ARG A 1 109 ? 2.357 13.809 -16.862 1.00 84.44 109 ARG A CA 1
ATOM 865 C C . ARG A 1 109 ? 2.030 13.547 -18.324 1.00 84.44 109 ARG A C 1
ATOM 867 O O . ARG A 1 109 ? 1.782 12.407 -18.718 1.00 84.44 109 ARG A O 1
ATOM 874 N N . GLU A 1 110 ? 2.058 14.598 -19.134 1.00 84.00 110 GLU A N 1
ATOM 875 C CA . GLU A 1 110 ? 1.920 14.449 -20.579 1.00 84.00 110 GLU A CA 1
ATOM 876 C C . GLU A 1 110 ? 3.002 13.493 -21.108 1.00 84.00 110 GLU A C 1
ATOM 878 O O . GLU A 1 110 ? 4.188 13.656 -20.815 1.00 84.00 110 GLU A O 1
ATOM 883 N N . GLY A 1 111 ? 2.578 12.457 -21.834 1.00 83.12 111 GLY A N 1
ATOM 884 C CA . GLY A 1 111 ? 3.469 11.422 -22.362 1.00 83.12 111 GLY A CA 1
ATOM 885 C C . GLY A 1 111 ? 3.833 10.292 -21.392 1.00 83.12 111 GLY A C 1
ATOM 886 O O . GLY A 1 111 ? 4.628 9.433 -21.772 1.00 83.12 111 GLY A O 1
ATOM 887 N N . ASP A 1 112 ? 3.270 10.241 -20.177 1.00 87.31 112 ASP A N 1
ATOM 888 C CA . ASP A 1 112 ? 3.465 9.080 -19.303 1.00 87.31 112 ASP A CA 1
ATOM 889 C C . ASP A 1 112 ? 2.920 7.803 -19.954 1.00 87.31 112 ASP A C 1
ATOM 891 O O . ASP A 1 112 ? 1.735 7.697 -20.283 1.00 87.31 112 ASP A O 1
ATOM 895 N N . SER A 1 113 ? 3.782 6.795 -20.076 1.00 91.38 113 SER A N 1
ATOM 896 C CA . SER A 1 113 ? 3.322 5.427 -20.261 1.00 91.38 113 SER A CA 1
ATOM 897 C C . SER A 1 113 ? 2.867 4.869 -18.908 1.00 91.38 113 SER A C 1
ATOM 899 O O . SER A 1 113 ? 3.287 5.362 -17.854 1.00 91.38 113 SER A O 1
ATOM 901 N N . PRO A 1 114 ? 2.054 3.799 -18.891 1.00 88.25 114 PRO A N 1
ATOM 902 C CA . PRO A 1 114 ? 1.747 3.109 -17.645 1.00 88.25 114 PRO A CA 1
ATOM 903 C C . PRO A 1 114 ? 3.020 2.745 -16.866 1.00 88.25 114 PRO A C 1
ATOM 905 O O . PRO A 1 114 ? 3.111 3.001 -15.671 1.00 88.25 114 PRO A O 1
ATOM 908 N N . GLU A 1 115 ? 4.045 2.230 -17.544 1.00 92.50 115 GLU A N 1
ATOM 909 C CA . GLU A 1 115 ? 5.319 1.872 -16.918 1.00 92.50 115 GLU A CA 1
ATOM 910 C C . GLU A 1 115 ? 6.030 3.069 -16.272 1.00 92.50 115 GLU A C 1
ATOM 912 O O . GLU A 1 115 ? 6.404 2.985 -15.101 1.00 92.50 115 GLU A O 1
ATOM 917 N N . SER A 1 116 ? 6.185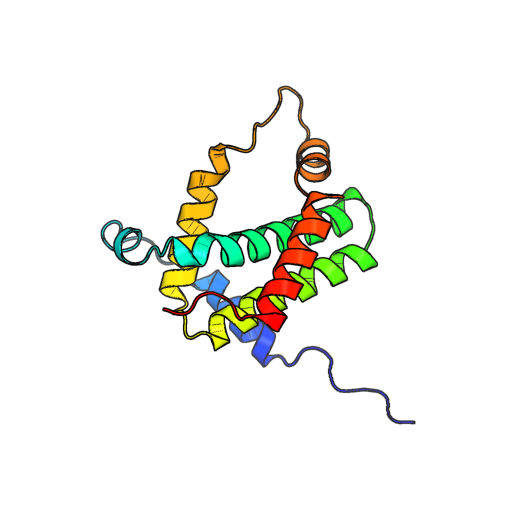 4.195 -16.983 1.00 92.44 116 SER A N 1
ATOM 918 C CA . SER A 1 116 ? 6.874 5.372 -16.434 1.00 92.44 116 SER A CA 1
ATOM 919 C C . SER A 1 116 ? 6.130 5.960 -15.238 1.00 92.44 116 SER A C 1
ATOM 921 O O . SER A 1 116 ? 6.757 6.385 -14.264 1.00 92.44 116 SER A O 1
ATOM 923 N N . PHE A 1 117 ? 4.796 5.938 -15.280 1.00 92.44 117 PHE A N 1
ATOM 924 C CA . PHE A 1 117 ? 3.954 6.351 -14.167 1.00 92.44 117 PHE A CA 1
ATOM 925 C C . PHE A 1 117 ? 4.161 5.455 -12.940 1.00 92.44 117 PHE A C 1
ATOM 927 O O . PHE A 1 117 ? 4.410 5.965 -11.844 1.00 92.44 117 PHE A O 1
ATOM 934 N N . TYR A 1 118 ? 4.094 4.131 -13.107 1.00 92.25 118 TYR A N 1
ATOM 935 C CA . TYR A 1 118 ? 4.240 3.187 -11.998 1.00 92.25 118 TYR A CA 1
ATOM 936 C C . TYR A 1 118 ? 5.651 3.197 -11.413 1.00 92.25 118 TYR A C 1
ATOM 938 O O . TYR A 1 118 ? 5.801 3.283 -10.197 1.00 92.25 118 TYR A O 1
ATOM 946 N N . LEU A 1 119 ? 6.690 3.191 -12.250 1.00 93.12 119 LEU A N 1
ATOM 947 C CA . LEU A 1 119 ? 8.075 3.248 -11.783 1.00 93.12 119 LEU A CA 1
ATOM 948 C C . LEU A 1 119 ? 8.366 4.536 -11.005 1.00 93.12 119 LEU A C 1
ATOM 950 O O . LEU A 1 119 ? 9.081 4.492 -10.009 1.00 93.12 119 LEU A O 1
ATOM 954 N N . ARG A 1 120 ? 7.794 5.676 -11.406 1.00 91.31 120 ARG A N 1
ATOM 955 C CA . ARG A 1 120 ? 7.984 6.940 -10.684 1.00 91.31 120 ARG A CA 1
ATOM 956 C C . ARG A 1 120 ? 7.268 6.965 -9.337 1.00 91.31 120 ARG A C 1
ATOM 958 O O . ARG A 1 120 ? 7.819 7.485 -8.374 1.00 91.31 120 ARG A O 1
ATOM 965 N N . ASN A 1 121 ? 6.034 6.469 -9.288 1.00 91.31 121 ASN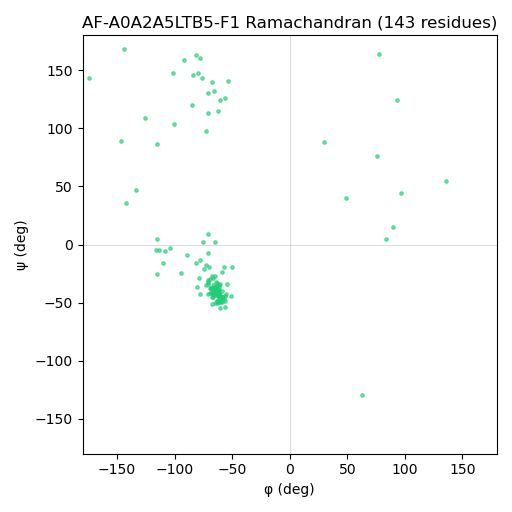 A N 1
ATOM 966 C CA . ASN A 1 121 ? 5.175 6.645 -8.118 1.00 91.31 121 ASN A CA 1
ATOM 967 C C . ASN A 1 121 ? 5.227 5.477 -7.131 1.00 91.31 121 ASN A C 1
ATOM 969 O O . ASN A 1 121 ? 4.939 5.693 -5.963 1.00 91.31 121 ASN A O 1
ATOM 973 N N . PHE A 1 122 ? 5.580 4.270 -7.573 1.00 94.19 122 PHE A N 1
ATOM 974 C CA . PHE A 1 122 ? 5.483 3.032 -6.792 1.00 94.19 122 PHE A CA 1
ATOM 975 C C . PHE A 1 122 ? 6.763 2.194 -6.903 1.00 94.19 122 PHE A C 1
ATOM 977 O O . PHE A 1 122 ? 6.733 0.987 -7.141 1.00 94.19 122 PHE A O 1
ATOM 984 N N . SER A 1 123 ? 7.917 2.846 -6.747 1.00 91.44 123 SER A N 1
ATOM 985 C CA . SER A 1 123 ? 9.213 2.178 -6.615 1.00 91.44 123 SER A CA 1
ATOM 986 C C . SER A 1 123 ? 10.135 2.923 -5.643 1.00 91.44 123 SER A C 1
ATOM 988 O O . SER A 1 123 ? 9.855 4.054 -5.244 1.00 91.44 123 SER A O 1
ATOM 990 N N . GLY A 1 124 ? 11.243 2.284 -5.255 1.00 91.25 124 GLY A N 1
ATOM 991 C CA . GLY A 1 124 ? 12.317 2.931 -4.501 1.00 91.25 124 GLY A CA 1
ATOM 992 C C . GLY A 1 124 ? 11.881 3.429 -3.123 1.00 91.25 124 GLY A C 1
ATOM 993 O O . GLY A 1 124 ? 11.302 2.677 -2.342 1.00 91.25 124 GLY A O 1
ATOM 994 N N . GLU A 1 125 ? 12.186 4.696 -2.834 1.00 93.12 125 GLU A N 1
ATOM 995 C CA . GLU A 1 125 ? 12.034 5.314 -1.510 1.00 93.12 125 GLU A CA 1
ATOM 996 C C . GLU A 1 125 ? 10.615 5.200 -0.950 1.00 93.12 125 GLU A C 1
ATOM 998 O O . GLU A 1 125 ? 10.455 4.824 0.207 1.00 93.12 125 GLU A O 1
ATOM 1003 N N . ARG A 1 126 ? 9.580 5.423 -1.772 1.00 91.81 126 ARG A N 1
ATOM 1004 C CA . ARG A 1 126 ? 8.188 5.301 -1.315 1.00 91.81 126 ARG A CA 1
ATOM 1005 C C . ARG A 1 126 ? 7.880 3.893 -0.806 1.00 91.81 126 ARG A C 1
ATOM 1007 O O . ARG A 1 126 ? 7.300 3.741 0.261 1.00 91.81 126 ARG A O 1
ATOM 1014 N N . CYS A 1 127 ? 8.294 2.861 -1.539 1.00 96.56 127 CYS A N 1
ATOM 1015 C CA . CYS A 1 127 ? 8.027 1.478 -1.145 1.00 96.56 127 CYS A CA 1
ATOM 1016 C C . CYS A 1 127 ? 8.769 1.097 0.143 1.00 96.56 127 CYS A C 1
ATOM 1018 O O . CYS A 1 127 ? 8.223 0.388 0.985 1.00 96.56 127 CYS A O 1
ATOM 1020 N N . GLU A 1 128 ? 9.996 1.590 0.329 1.00 97.31 128 GLU A N 1
ATOM 1021 C CA . GLU A 1 128 ? 10.744 1.377 1.573 1.00 97.31 128 GLU A CA 1
ATOM 1022 C C . GLU A 1 128 ? 10.154 2.167 2.752 1.00 97.31 128 GLU A C 1
ATOM 1024 O O . GLU A 1 128 ? 10.127 1.653 3.872 1.00 97.31 128 GLU A O 1
ATOM 1029 N N . GLN A 1 129 ? 9.612 3.364 2.509 1.00 97.00 129 GLN A N 1
ATOM 1030 C CA . GLN A 1 129 ? 8.891 4.135 3.521 1.00 97.00 129 GLN A CA 1
ATOM 1031 C C . GLN A 1 129 ? 7.644 3.388 4.005 1.00 97.00 129 GLN A C 1
ATOM 1033 O O . GLN A 1 129 ? 7.427 3.288 5.212 1.00 97.00 129 GLN A O 1
ATOM 1038 N N . GLU A 1 130 ? 6.862 2.794 3.101 1.00 97.12 130 GLU A N 1
ATOM 1039 C CA . GLU A 1 130 ? 5.693 2.011 3.512 1.00 97.12 130 GLU A CA 1
ATOM 1040 C C . GLU A 1 130 ? 6.077 0.759 4.299 1.00 97.12 130 GLU A C 1
ATOM 1042 O O . GLU A 1 130 ? 5.437 0.437 5.299 1.00 97.12 130 GLU A O 1
ATOM 1047 N N . LEU A 1 131 ? 7.178 0.091 3.945 1.00 98.12 131 LEU A N 1
ATOM 1048 C CA . LEU A 1 131 ? 7.709 -0.996 4.771 1.00 98.12 131 LEU A CA 1
ATOM 1049 C C . LEU A 1 131 ? 8.108 -0.528 6.175 1.00 98.12 131 LEU A C 1
ATOM 1051 O O . LEU A 1 131 ? 7.943 -1.277 7.142 1.00 98.12 131 LEU A O 1
ATOM 1055 N N . GLN A 1 132 ? 8.623 0.694 6.309 1.00 97.75 132 GLN A N 1
ATOM 1056 C CA . GLN A 1 132 ? 8.906 1.278 7.614 1.00 97.75 132 GLN A CA 1
ATOM 1057 C C . GLN A 1 132 ? 7.614 1.588 8.385 1.00 97.75 132 GLN A C 1
ATOM 1059 O O . GLN A 1 132 ? 7.565 1.329 9.587 1.00 97.75 132 GLN A O 1
ATOM 1064 N N . ASN A 1 133 ? 6.553 2.037 7.710 1.00 96.75 133 ASN A N 1
ATOM 1065 C CA . ASN A 1 133 ? 5.233 2.218 8.321 1.00 96.75 133 ASN A CA 1
ATOM 1066 C C . ASN A 1 133 ? 4.686 0.885 8.866 1.00 96.75 133 ASN A C 1
ATOM 1068 O O . ASN A 1 133 ? 4.251 0.836 10.015 1.00 96.75 133 ASN A O 1
ATOM 1072 N N . VAL A 1 134 ? 4.815 -0.223 8.119 1.00 97.69 134 VAL A N 1
ATOM 1073 C CA . VAL A 1 134 ? 4.414 -1.563 8.603 1.00 97.69 134 VAL A CA 1
ATOM 1074 C C . VAL A 1 134 ? 5.163 -1.957 9.874 1.00 97.69 134 VAL A C 1
ATOM 1076 O O . VAL A 1 134 ? 4.565 -2.498 10.802 1.00 97.69 134 VAL A O 1
ATOM 1079 N N . ARG A 1 135 ? 6.465 -1.657 9.968 1.00 97.56 135 ARG A N 1
ATOM 1080 C CA . ARG A 1 135 ? 7.238 -1.920 11.196 1.00 97.56 135 ARG A CA 1
ATOM 1081 C C . ARG A 1 135 ? 6.689 -1.137 12.385 1.00 97.56 135 ARG A C 1
ATOM 1083 O O . ARG A 1 135 ? 6.563 -1.704 13.465 1.00 97.56 135 ARG A O 1
ATOM 1090 N N . VAL A 1 136 ? 6.315 0.125 12.181 1.00 97.62 136 VAL A N 1
ATOM 1091 C CA . VAL A 1 136 ? 5.689 0.943 13.228 1.00 97.62 136 VAL A CA 1
ATOM 1092 C C . VAL A 1 136 ? 4.350 0.343 13.661 1.00 97.62 136 VAL A C 1
ATOM 1094 O O . VAL A 1 136 ? 4.103 0.246 14.862 1.00 97.62 136 VAL A O 1
ATOM 1097 N N . TYR A 1 137 ? 3.518 -0.117 12.724 1.00 97.44 137 TYR A N 1
ATOM 1098 C CA . TYR A 1 137 ? 2.244 -0.767 13.052 1.00 97.44 137 TYR A CA 1
ATOM 1099 C C . TYR A 1 137 ? 2.430 -2.079 13.812 1.00 97.44 137 TYR A C 1
ATOM 1101 O O . TYR A 1 137 ? 1.682 -2.352 14.744 1.00 97.44 137 TYR A O 1
ATOM 1109 N N . ARG A 1 138 ? 3.462 -2.862 13.489 1.00 96.06 138 ARG A N 1
ATOM 1110 C CA . ARG A 1 138 ? 3.800 -4.073 14.247 1.00 96.06 138 ARG A CA 1
ATOM 1111 C C . ARG A 1 138 ? 4.153 -3.766 15.702 1.00 96.06 138 ARG A C 1
ATOM 1113 O O . ARG A 1 138 ? 3.804 -4.526 16.596 1.00 96.06 138 ARG A O 1
ATOM 1120 N N . GLU A 1 139 ? 4.876 -2.674 15.936 1.00 96.69 139 GLU A N 1
ATOM 1121 C CA . GLU A 1 139 ? 5.343 -2.295 17.273 1.00 96.69 139 GLU A CA 1
ATOM 1122 C C . GLU A 1 139 ? 4.268 -1.600 18.112 1.00 96.69 139 GLU A C 1
ATOM 1124 O O . GLU A 1 139 ? 4.233 -1.767 19.330 1.00 96.69 139 GLU A O 1
ATOM 1129 N N . ARG A 1 140 ? 3.424 -0.781 17.479 1.00 96.12 140 ARG A N 1
ATOM 1130 C CA . ARG A 1 140 ? 2.511 0.143 18.173 1.00 96.12 140 ARG A CA 1
ATOM 1131 C C . ARG A 1 140 ? 1.034 -0.159 17.948 1.00 96.12 140 ARG A C 1
ATOM 1133 O O . ARG A 1 140 ? 0.194 0.497 18.557 1.00 96.12 140 ARG A O 1
ATOM 1140 N N . GLY A 1 141 ? 0.730 -1.132 17.097 1.00 93.81 141 GLY A N 1
ATOM 1141 C CA . GLY A 1 141 ? -0.603 -1.351 16.560 1.00 93.81 141 GLY A CA 1
ATOM 1142 C C . GLY A 1 141 ? -0.948 -0.356 15.452 1.00 93.81 141 GLY A C 1
ATOM 1143 O O . GLY A 1 141 ? -0.315 0.690 15.276 1.00 93.81 141 GLY A O 1
ATOM 1144 N N . VAL A 1 142 ? -1.985 -0.694 14.694 1.00 95.94 142 VAL A N 1
ATOM 1145 C CA . VAL A 1 142 ? -2.729 0.284 13.895 1.00 95.94 142 VAL A CA 1
ATOM 1146 C C . VAL A 1 142 ? -3.738 1.012 14.800 1.00 95.94 142 VAL A C 1
ATOM 1148 O O . VAL A 1 142 ? -4.029 0.524 15.896 1.00 95.94 142 VAL A O 1
ATOM 1151 N N . PRO A 1 143 ? -4.283 2.172 14.391 1.00 93.44 143 PRO A N 1
ATOM 1152 C CA . PRO A 1 143 ? -5.354 2.830 15.140 1.00 93.44 143 PRO A CA 1
ATOM 1153 C C . PRO A 1 143 ? -6.520 1.868 15.388 1.00 93.44 143 PRO A C 1
ATOM 1155 O O . PRO A 1 143 ? -6.848 1.096 14.495 1.00 93.44 143 PRO A O 1
ATOM 1158 N N . SER A 1 144 ? -7.142 1.903 16.567 1.00 89.94 144 SER A N 1
ATOM 1159 C CA . SER A 1 144 ? -8.353 1.126 16.865 1.00 89.94 144 SER A CA 1
ATOM 1160 C C . SER A 1 144 ? -9.621 1.939 16.556 1.00 89.94 144 SER A C 1
ATOM 1162 O O . SER A 1 144 ? -9.533 3.176 16.536 1.00 89.94 144 SER A O 1
ATOM 1164 N N . PRO A 1 145 ? -10.781 1.280 16.351 1.00 86.00 145 PRO A N 1
ATOM 1165 C CA . PRO A 1 145 ? -12.088 1.937 16.304 1.00 86.00 145 PRO A CA 1
ATOM 1166 C C . PRO A 1 145 ? -12.316 2.889 17.483 1.00 86.00 145 PRO A C 1
ATOM 1168 O O . PRO A 1 145 ? 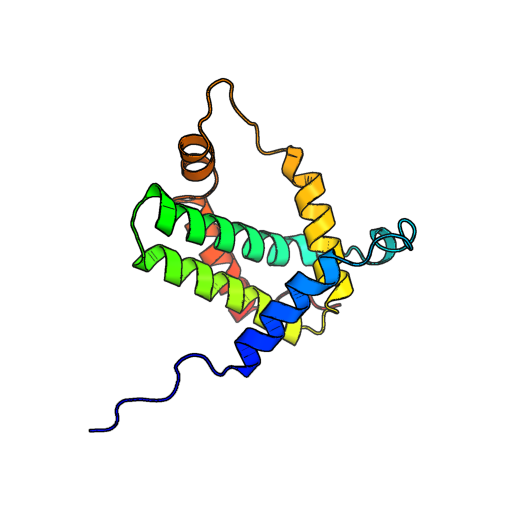-11.870 2.574 18.610 1.00 86.00 145 PRO A O 1
#

Mean predicted aligned error: 11.39 Å